Protein AF-A0A1I4TPS4-F1 (afdb_monomer_lite)

Foldseek 3Di:
DVLVVVVCVVCVVVVHDDDPPDDDDQQDDPDPVSVVVSVVVVVVVLVVVLVVQLVVCVVVVVVVVNVSSVVPD

Organism: NCBI:txid44574

InterPro domains:
  IPR002024 Bacterioferritin [PR00601] (14-34)
  IPR002024 Bacterioferritin [PR00601] (35-55)
  IPR002024 Bacterioferritin [PR00601] (56-73)
  IPR008331 Ferritin/DPS domain [PF00210] (1-70)
  IPR009078 Ferritin-like superfamily [SSF47240] (1-71)
  IPR012347 Ferritin-like [G3DSA:1.20.1260.10] (1-73)

Radius of gyration: 14.6 Å; chains: 1; bounding box: 31×24×40 Å

pLDDT: mean 91.52, std 8.51, range [47.88, 97.81]

Sequence (73 aa):
MKHADKLIERILFLDGLPNLQELEKFLIGESPQECVACDLTLENTSRKTLLAAIAACETVQDYISRELFGTYY

Secondary structure (DSSP, 8-state):
-HHHHHHHHHHHHTT-----S-PPPP---SSHHHHHHHHHHHHHHHHHHHHHHHHHHHHTT-HHHHHHHHTT-

Structure (mmCIF, N/CA/C/O backbone):
data_AF-A0A1I4TPS4-F1
#
_entry.id   AF-A0A1I4TPS4-F1
#
loop_
_atom_site.group_PDB
_atom_site.id
_atom_site.type_symbol
_atom_site.label_atom_id
_atom_site.label_alt_id
_atom_site.label_comp_id
_atom_site.label_asym_id
_atom_site.label_entity_id
_atom_site.label_seq_id
_atom_site.pdbx_PDB_ins_code
_atom_site.Cartn_x
_atom_site.Cartn_y
_atom_site.Cartn_z
_atom_site.occupancy
_atom_site.B_iso_or_equiv
_atom_site.auth_seq_id
_atom_site.auth_comp_id
_atom_site.auth_asym_id
_atom_site.auth_atom_id
_atom_site.pdbx_PDB_model_num
ATOM 1 N N . MET A 1 1 ? -4.467 -3.292 -10.296 1.00 72.12 1 MET A N 1
ATOM 2 C CA . MET A 1 1 ? -5.485 -2.283 -9.917 1.00 72.12 1 MET A CA 1
ATOM 3 C C . MET A 1 1 ? -6.303 -2.651 -8.683 1.00 72.12 1 MET A C 1
ATOM 5 O O . MET A 1 1 ? -6.476 -1.775 -7.858 1.00 72.12 1 MET A O 1
ATOM 9 N N . LYS A 1 2 ? -6.690 -3.920 -8.464 1.00 86.00 2 LYS A N 1
ATOM 10 C CA . LYS A 1 2 ? -7.482 -4.346 -7.284 1.00 86.00 2 LYS A CA 1
ATOM 11 C C . LYS A 1 2 ? -6.965 -3.873 -5.912 1.00 86.00 2 LYS A C 1
ATOM 13 O O . LYS A 1 2 ? -7.738 -3.793 -4.968 1.00 86.00 2 LYS A O 1
ATOM 18 N N . HIS A 1 3 ? -5.663 -3.619 -5.769 1.00 87.44 3 HIS A N 1
ATOM 19 C CA . HIS A 1 3 ? -5.087 -3.134 -4.509 1.00 87.44 3 HIS A CA 1
ATOM 20 C C . HIS A 1 3 ? -5.412 -1.655 -4.273 1.00 87.44 3 HIS A C 1
ATOM 22 O O . HIS A 1 3 ? -5.757 -1.282 -3.157 1.00 87.44 3 HIS A O 1
ATOM 28 N N . ALA A 1 4 ? -5.350 -0.837 -5.328 1.00 90.62 4 ALA A N 1
ATOM 29 C CA . ALA A 1 4 ? -5.696 0.577 -5.262 1.00 90.62 4 ALA A CA 1
ATOM 30 C C . ALA A 1 4 ? -7.178 0.759 -4.913 1.00 90.62 4 ALA A C 1
ATOM 32 O O . ALA A 1 4 ? -7.487 1.553 -4.033 1.00 90.62 4 ALA A O 1
ATOM 33 N N . ASP A 1 5 ? -8.067 -0.043 -5.509 1.00 92.62 5 ASP A N 1
ATOM 34 C CA . ASP A 1 5 ? -9.509 0.005 -5.223 1.00 92.62 5 ASP A CA 1
ATOM 35 C C . ASP A 1 5 ? -9.796 -0.212 -3.728 1.00 92.62 5 ASP A C 1
ATOM 37 O O . ASP A 1 5 ? -10.467 0.602 -3.097 1.00 92.62 5 ASP A O 1
ATOM 41 N N . LYS A 1 6 ? -9.192 -1.241 -3.117 1.00 92.81 6 LYS A N 1
ATOM 42 C CA . LYS A 1 6 ? -9.349 -1.507 -1.676 1.00 92.81 6 LYS A CA 1
ATOM 43 C C . LYS A 1 6 ? -8.815 -0.372 -0.795 1.00 92.81 6 LYS A C 1
ATOM 45 O O . LYS A 1 6 ? -9.373 -0.106 0.266 1.00 92.81 6 LYS A O 1
ATOM 50 N N . LEU A 1 7 ? -7.720 0.277 -1.203 1.00 93.25 7 LEU A N 1
ATOM 51 C CA . LEU A 1 7 ? -7.162 1.416 -0.468 1.00 93.25 7 LEU A CA 1
ATOM 52 C C . LEU A 1 7 ? -8.078 2.636 -0.558 1.00 93.25 7 LEU A C 1
ATOM 54 O O . LEU A 1 7 ? -8.322 3.281 0.455 1.00 93.25 7 LEU A O 1
ATOM 58 N N . ILE A 1 8 ? -8.623 2.918 -1.741 1.00 94.56 8 ILE A N 1
ATOM 59 C CA . ILE A 1 8 ? -9.601 3.990 -1.961 1.00 94.56 8 ILE A CA 1
ATOM 60 C C . ILE A 1 8 ? -10.832 3.760 -1.080 1.00 94.56 8 ILE A C 1
ATOM 62 O O . ILE A 1 8 ? -11.230 4.660 -0.344 1.00 94.56 8 ILE A O 1
ATOM 66 N N . GLU A 1 9 ? -11.392 2.548 -1.095 1.00 95.25 9 GLU A N 1
ATOM 67 C CA . GLU A 1 9 ? -12.530 2.171 -0.249 1.00 95.25 9 GLU A CA 1
ATOM 68 C C . GLU A 1 9 ? -12.217 2.351 1.241 1.00 95.25 9 GLU A C 1
ATOM 70 O O . GLU A 1 9 ? -13.028 2.915 1.976 1.00 95.25 9 GLU A O 1
ATOM 75 N N . ARG A 1 10 ? -11.028 1.931 1.695 1.00 95.62 10 ARG A N 1
ATOM 76 C CA . ARG A 1 10 ? -10.620 2.079 3.098 1.00 95.62 10 ARG A CA 1
ATOM 77 C C . ARG A 1 10 ? -10.441 3.540 3.504 1.00 95.62 10 ARG A C 1
ATOM 79 O O . ARG A 1 10 ? -10.845 3.900 4.605 1.00 95.62 10 ARG A O 1
ATOM 86 N N . ILE A 1 11 ? -9.865 4.372 2.638 1.00 96.06 11 ILE A N 1
ATOM 87 C CA . ILE A 1 11 ? -9.691 5.807 2.897 1.00 96.06 11 ILE A CA 1
ATOM 88 C C . ILE A 1 11 ? -11.056 6.488 3.016 1.00 96.06 11 ILE A C 1
ATOM 90 O O . ILE A 1 11 ? -11.281 7.213 3.979 1.00 96.06 11 ILE A O 1
ATOM 94 N N . LEU A 1 12 ? -11.980 6.207 2.092 1.00 96.94 12 LEU A N 1
ATOM 95 C CA . LEU A 1 12 ? -13.342 6.748 2.136 1.00 96.94 12 LEU A CA 1
ATOM 96 C C . LEU A 1 12 ? -14.117 6.263 3.368 1.00 96.94 12 LEU A C 1
ATOM 98 O O . LEU A 1 12 ? -14.848 7.040 3.969 1.00 96.94 12 LEU A O 1
ATOM 102 N N . PHE A 1 13 ? -13.938 5.002 3.776 1.00 96.38 13 PHE A N 1
ATOM 103 C CA . PHE A 1 13 ? -14.548 4.458 4.994 1.00 96.38 13 PH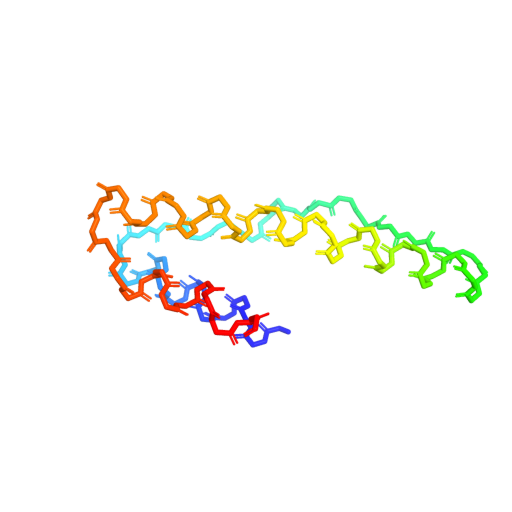E A CA 1
ATOM 104 C C . PHE A 1 13 ? -14.087 5.180 6.269 1.00 96.38 13 PHE A C 1
ATOM 106 O O . PHE A 1 13 ? -14.838 5.259 7.236 1.00 96.38 13 PHE A O 1
ATOM 113 N N . LEU A 1 14 ? -12.857 5.698 6.278 1.00 96.31 14 LEU A N 1
ATOM 114 C CA . LEU A 1 14 ? -12.299 6.490 7.377 1.00 96.31 14 LEU A CA 1
ATOM 115 C C . LEU A 1 14 ? -12.571 7.999 7.211 1.00 96.31 14 LEU A C 1
ATOM 117 O O . LEU A 1 14 ? -11.860 8.809 7.801 1.00 96.31 14 LEU A O 1
ATOM 121 N N . ASP A 1 15 ? -13.556 8.371 6.384 1.00 96.50 15 ASP A N 1
ATOM 122 C CA . ASP A 1 15 ? -13.924 9.752 6.036 1.00 96.50 15 ASP A CA 1
ATOM 123 C C . ASP A 1 15 ? -12.766 10.584 5.436 1.00 96.50 15 ASP A C 1
ATOM 125 O O . ASP A 1 15 ? -12.751 11.816 5.489 1.00 96.50 15 ASP A O 1
ATOM 129 N N . GLY A 1 16 ? -11.772 9.914 4.845 1.00 95.75 16 GLY A N 1
ATOM 130 C CA . GLY A 1 16 ? -10.648 10.534 4.151 1.00 95.75 16 GLY A CA 1
ATOM 131 C C . GLY A 1 16 ? -10.931 10.825 2.674 1.00 95.75 16 GLY A C 1
ATOM 132 O O . GLY A 1 16 ? -11.864 10.295 2.071 1.00 95.75 16 GLY A O 1
ATOM 133 N N . LEU A 1 17 ? -10.070 11.638 2.056 1.00 95.81 17 LEU A N 1
ATOM 134 C CA . LEU A 1 17 ? -10.126 11.952 0.625 1.00 95.81 17 LEU A CA 1
ATOM 135 C C . LEU A 1 17 ? -8.926 11.314 -0.099 1.00 95.81 17 LEU A C 1
ATOM 137 O O . LEU A 1 17 ? -7.801 11.789 0.072 1.00 95.81 17 LEU A O 1
ATOM 141 N N . PRO A 1 18 ? -9.123 10.241 -0.888 1.00 94.31 18 PRO A N 1
ATOM 142 C CA . PRO A 1 18 ? -8.028 9.581 -1.591 1.00 94.31 18 PRO A CA 1
ATOM 143 C C . PRO A 1 18 ? -7.482 10.473 -2.713 1.00 94.31 18 PRO A C 1
ATOM 145 O O . PRO A 1 18 ? -8.242 11.044 -3.496 1.00 94.31 18 PRO A O 1
ATOM 148 N N . ASN A 1 19 ? -6.154 10.564 -2.818 1.00 92.00 19 ASN A N 1
ATOM 149 C CA . ASN A 1 19 ? -5.494 11.304 -3.892 1.00 92.00 19 ASN A CA 1
ATOM 150 C C . ASN A 1 19 ? -5.240 10.386 -5.099 1.00 92.00 19 ASN A C 1
ATOM 152 O O . ASN A 1 19 ? -4.576 9.361 -4.979 1.00 92.00 19 ASN A O 1
ATOM 156 N N . LEU A 1 20 ? -5.772 10.777 -6.259 1.00 88.12 20 LEU A N 1
ATOM 157 C CA . LEU A 1 20 ? -5.621 10.086 -7.549 1.00 88.12 20 LEU A CA 1
ATOM 158 C C . LEU A 1 20 ? -4.939 10.966 -8.611 1.00 88.12 20 LEU A C 1
ATOM 160 O O . LEU A 1 20 ? -4.847 10.580 -9.774 1.00 88.12 20 LEU A O 1
ATOM 164 N N . GLN A 1 21 ? -4.527 12.176 -8.232 1.00 87.44 21 GLN A N 1
ATOM 165 C CA . GLN A 1 21 ? -3.978 13.187 -9.135 1.00 87.44 21 GLN A CA 1
ATOM 166 C C . GLN A 1 21 ? -2.448 13.179 -9.132 1.00 87.44 21 GLN A C 1
ATOM 168 O O . GLN A 1 21 ? -1.829 13.439 -10.163 1.00 87.44 21 GLN A O 1
ATOM 173 N N . GLU A 1 22 ? -1.839 12.862 -7.990 1.00 84.94 22 GLU A N 1
ATOM 174 C CA . GLU A 1 22 ? -0.389 12.766 -7.847 1.00 84.94 22 GLU A CA 1
ATOM 175 C C . GLU A 1 22 ? 0.074 11.330 -8.095 1.00 84.94 22 GLU A C 1
ATOM 177 O O . GLU A 1 22 ? -0.035 10.458 -7.235 1.00 84.94 22 GLU A O 1
ATOM 182 N N . LEU A 1 23 ? 0.589 11.086 -9.299 1.00 82.56 23 LEU A N 1
ATOM 183 C CA . LEU A 1 23 ? 1.234 9.830 -9.664 1.00 82.56 23 LEU A CA 1
ATOM 184 C C . LEU A 1 23 ? 2.750 10.022 -9.669 1.00 82.56 23 LEU A C 1
ATOM 186 O O . LEU A 1 23 ? 3.262 11.006 -10.212 1.00 82.56 23 LEU A O 1
ATOM 190 N N . GLU A 1 24 ? 3.473 9.073 -9.076 1.00 79.44 24 GLU A N 1
ATOM 191 C CA . GLU A 1 24 ? 4.930 9.045 -9.170 1.00 79.44 24 GLU A CA 1
ATOM 192 C C . GLU A 1 24 ? 5.384 8.865 -10.625 1.00 79.44 24 GLU A C 1
ATOM 194 O O . GLU A 1 24 ? 4.657 8.364 -11.487 1.00 79.44 24 GLU A O 1
ATOM 199 N N . LYS A 1 25 ? 6.616 9.295 -10.912 1.00 84.31 25 LYS A N 1
ATOM 200 C CA . LYS A 1 25 ? 7.193 9.159 -12.251 1.00 84.31 25 LYS A CA 1
ATOM 201 C C . LYS A 1 25 ? 7.316 7.685 -12.629 1.00 84.31 25 LYS A C 1
ATOM 203 O O . LYS A 1 25 ? 7.885 6.895 -11.881 1.00 84.31 25 LYS A O 1
ATOM 208 N N . PHE A 1 26 ? 6.862 7.352 -13.832 1.00 85.19 26 PHE A N 1
ATOM 209 C CA . PHE A 1 26 ? 7.043 6.021 -14.398 1.00 85.19 26 PHE A CA 1
ATOM 210 C C . PHE A 1 26 ? 8.526 5.731 -14.651 1.00 85.19 26 PHE A C 1
ATOM 212 O O . PHE A 1 26 ? 9.236 6.541 -15.250 1.00 85.19 26 PHE A O 1
ATOM 219 N N . LEU A 1 27 ? 8.973 4.554 -14.219 1.00 89.06 27 LEU A N 1
ATOM 220 C CA . LEU A 1 27 ? 10.252 3.974 -14.615 1.00 89.06 27 LEU A CA 1
ATOM 221 C C . LEU A 1 27 ? 10.007 3.155 -15.887 1.00 89.06 27 LEU A C 1
ATOM 223 O O . LEU A 1 27 ? 9.302 2.152 -15.837 1.00 89.06 27 LEU A O 1
ATOM 227 N N . ILE A 1 28 ? 10.537 3.605 -17.024 1.00 91.62 28 ILE A N 1
ATOM 228 C CA . ILE A 1 28 ? 10.335 2.957 -18.327 1.00 91.62 28 ILE A CA 1
ATOM 229 C C . ILE A 1 28 ? 11.697 2.501 -18.842 1.00 91.62 28 ILE A C 1
ATOM 231 O O . ILE A 1 28 ? 12.556 3.336 -19.113 1.00 91.62 28 ILE A O 1
ATOM 235 N N . GLY A 1 29 ? 11.887 1.186 -18.948 1.00 92.56 29 GLY A N 1
ATOM 236 C CA . GLY A 1 29 ? 13.054 0.593 -19.599 1.00 92.56 29 GLY A CA 1
ATOM 237 C C . GLY A 1 29 ? 12.883 0.538 -21.117 1.00 92.56 29 GLY A C 1
ATOM 238 O O . GLY A 1 29 ? 11.766 0.397 -21.616 1.00 92.56 29 GLY A O 1
ATOM 239 N N . GLU A 1 30 ? 13.984 0.624 -21.858 1.00 95.00 30 GLU A N 1
ATOM 240 C CA . GLU A 1 30 ? 14.000 0.554 -23.326 1.00 95.00 30 GLU A CA 1
ATOM 241 C C . GLU A 1 30 ? 14.395 -0.842 -23.838 1.00 95.00 30 GLU A C 1
ATOM 243 O O . GLU A 1 30 ? 14.171 -1.179 -25.003 1.00 95.00 30 GLU A O 1
ATOM 248 N N . SER A 1 31 ? 14.927 -1.693 -22.956 1.00 96.75 31 SER A N 1
ATOM 249 C CA . SER A 1 31 ? 15.226 -3.104 -23.213 1.00 96.75 31 SER A CA 1
ATOM 250 C C . SER A 1 31 ? 14.510 -4.035 -22.222 1.00 96.75 31 SER A C 1
ATOM 252 O O . SER A 1 31 ? 14.175 -3.616 -21.113 1.00 96.75 31 SER A O 1
ATOM 254 N N . PRO A 1 32 ? 14.294 -5.326 -22.555 1.00 96.25 32 PRO A N 1
ATOM 255 C CA . PRO A 1 32 ? 13.671 -6.276 -21.628 1.00 96.25 32 PRO A CA 1
ATOM 256 C C . PRO A 1 32 ? 14.372 -6.361 -20.264 1.00 96.25 32 PRO A C 1
ATOM 258 O O . PRO A 1 32 ? 13.715 -6.496 -19.235 1.00 96.25 32 PRO A O 1
ATOM 261 N N . GLN A 1 33 ? 15.702 -6.264 -20.244 1.00 96.81 33 GLN A N 1
ATOM 262 C CA . GLN A 1 33 ? 16.508 -6.279 -19.025 1.00 96.81 33 GLN A CA 1
ATOM 263 C C . GLN A 1 33 ? 16.261 -5.030 -18.174 1.00 96.81 33 GLN A C 1
ATOM 265 O O . GLN A 1 33 ? 16.137 -5.134 -16.955 1.00 96.81 33 GLN A O 1
ATOM 270 N N . GLU A 1 34 ? 16.162 -3.864 -18.812 1.00 96.69 34 GLU A N 1
ATOM 271 C CA . GLU A 1 34 ? 15.840 -2.613 -18.129 1.00 96.69 34 GLU A CA 1
ATOM 272 C C . GLU A 1 34 ? 14.419 -2.625 -17.576 1.00 96.69 34 GLU A C 1
ATOM 274 O O . GLU A 1 34 ? 14.238 -2.239 -16.428 1.00 96.69 34 GLU A O 1
ATOM 279 N N . CYS A 1 35 ? 13.431 -3.134 -18.321 1.00 96.19 35 CYS A N 1
ATOM 280 C CA . CYS A 1 35 ? 12.057 -3.256 -17.827 1.00 96.19 35 CYS A CA 1
ATOM 281 C C . CYS A 1 35 ? 12.002 -4.065 -16.526 1.00 96.19 35 CYS A C 1
ATOM 283 O O . CYS A 1 35 ? 11.449 -3.602 -15.534 1.00 96.19 35 CYS A O 1
ATOM 285 N N . VAL A 1 36 ? 1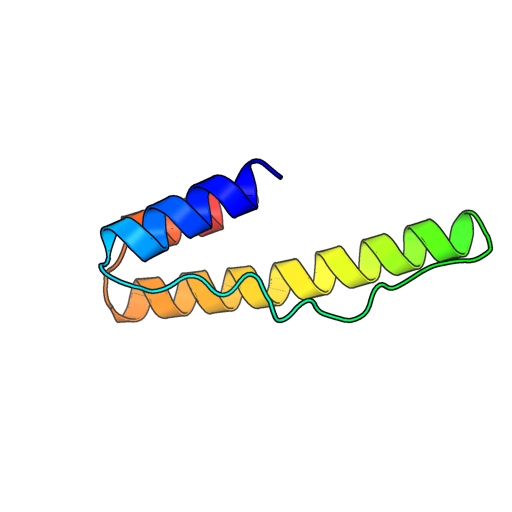2.658 -5.229 -16.490 1.00 96.69 36 VAL A N 1
ATOM 286 C CA . VAL A 1 36 ? 12.705 -6.068 -15.281 1.00 96.69 36 VAL A CA 1
ATOM 287 C C . VAL A 1 36 ? 13.436 -5.366 -14.131 1.00 96.69 36 VAL A C 1
ATOM 289 O O . VAL A 1 36 ? 13.028 -5.485 -12.976 1.00 96.69 36 VAL A O 1
ATOM 292 N N . ALA A 1 37 ? 14.505 -4.617 -14.414 1.00 96.12 37 ALA A N 1
ATOM 293 C CA . ALA A 1 37 ? 15.218 -3.848 -13.393 1.00 96.12 37 ALA A CA 1
ATOM 294 C C . ALA A 1 37 ? 14.375 -2.680 -12.841 1.00 96.12 37 ALA A C 1
ATOM 296 O O . ALA A 1 37 ? 14.395 -2.417 -11.633 1.00 96.12 37 ALA A O 1
ATOM 297 N N . CYS A 1 38 ? 13.615 -2.000 -13.703 1.00 95.94 38 CYS A N 1
ATOM 298 C CA . CYS A 1 38 ? 12.656 -0.963 -13.329 1.00 95.94 38 CYS A CA 1
ATOM 299 C C . CYS A 1 38 ? 11.543 -1.538 -12.447 1.00 95.94 38 CYS A C 1
ATOM 301 O O . CYS A 1 38 ? 11.305 -1.004 -11.363 1.00 95.94 38 CYS A O 1
ATOM 303 N N . ASP A 1 39 ? 10.944 -2.660 -12.848 1.00 94.75 39 ASP A N 1
ATOM 304 C CA . ASP A 1 39 ? 9.901 -3.348 -12.081 1.00 94.75 39 ASP A CA 1
ATOM 305 C C . ASP A 1 39 ? 10.422 -3.792 -10.708 1.00 94.75 39 ASP A C 1
ATOM 307 O O . ASP A 1 39 ? 9.794 -3.539 -9.681 1.00 94.75 39 ASP A O 1
ATOM 311 N N . LEU A 1 40 ? 11.626 -4.371 -10.650 1.00 95.31 40 LEU A N 1
ATOM 312 C CA . LEU A 1 40 ? 12.257 -4.756 -9.385 1.00 95.31 40 LEU A CA 1
ATOM 313 C C . LEU A 1 40 ? 12.494 -3.547 -8.467 1.00 95.31 40 LEU A C 1
ATOM 315 O O . LEU A 1 40 ? 12.360 -3.644 -7.245 1.00 95.31 40 LEU A O 1
ATOM 319 N N . THR A 1 41 ? 12.873 -2.405 -9.035 1.00 95.19 41 THR A N 1
ATOM 320 C CA . THR A 1 41 ? 13.078 -1.167 -8.271 1.00 95.19 41 THR A CA 1
ATOM 321 C C . THR A 1 41 ? 11.756 -0.636 -7.719 1.00 95.19 41 THR A C 1
ATOM 323 O O . THR A 1 41 ? 11.698 -0.238 -6.549 1.00 95.19 41 THR A O 1
ATOM 326 N N . LEU A 1 42 ? 10.697 -0.676 -8.530 1.00 93.12 42 LEU A N 1
ATOM 327 C CA . LEU A 1 42 ? 9.345 -0.297 -8.132 1.00 93.12 42 LEU A CA 1
ATOM 328 C C . LEU A 1 42 ? 8.861 -1.170 -6.969 1.00 93.12 42 LEU A C 1
ATOM 330 O O . LEU A 1 42 ? 8.536 -0.639 -5.911 1.00 93.12 42 LEU A O 1
ATOM 334 N N . GLU A 1 43 ? 8.935 -2.495 -7.102 1.00 93.12 43 GLU A N 1
ATOM 335 C CA . GLU A 1 43 ? 8.491 -3.444 -6.071 1.00 93.12 43 GLU A CA 1
ATOM 336 C C . GLU A 1 43 ? 9.260 -3.290 -4.751 1.00 93.12 43 GLU A C 1
ATOM 338 O O . GLU A 1 43 ? 8.675 -3.298 -3.666 1.00 93.12 43 GLU A O 1
ATOM 343 N N . ASN A 1 44 ? 10.577 -3.070 -4.806 1.00 94.31 44 ASN A N 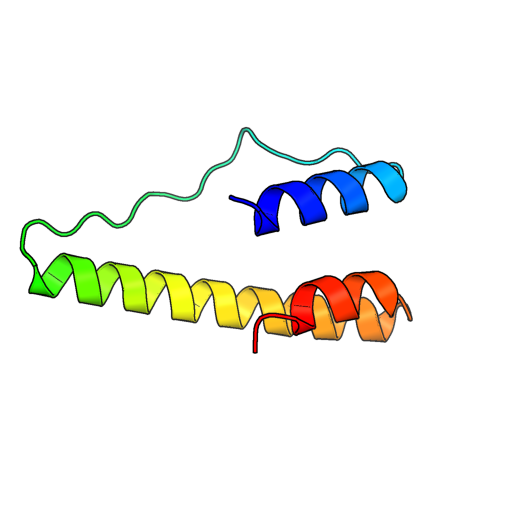1
ATOM 344 C CA . ASN A 1 44 ? 11.367 -2.805 -3.600 1.00 94.31 44 ASN A CA 1
ATOM 345 C C . ASN A 1 44 ? 10.962 -1.498 -2.905 1.00 94.31 44 ASN A C 1
ATOM 347 O O . ASN A 1 44 ? 11.005 -1.410 -1.674 1.00 94.31 44 ASN A O 1
ATOM 351 N N . THR A 1 45 ? 10.585 -0.481 -3.678 1.00 93.00 45 THR A N 1
ATOM 352 C CA . THR A 1 45 ? 10.111 0.801 -3.146 1.00 93.00 45 THR A CA 1
ATOM 353 C C . THR A 1 45 ? 8.729 0.635 -2.525 1.00 93.00 45 THR A C 1
ATOM 355 O O . THR A 1 45 ? 8.544 0.982 -1.357 1.00 93.00 45 THR A O 1
ATOM 358 N N . SER A 1 46 ? 7.798 -0.007 -3.234 1.00 91.69 46 SER A N 1
ATOM 359 C CA . SER A 1 46 ? 6.471 -0.354 -2.720 1.00 91.69 46 SER A CA 1
ATOM 360 C C . SER A 1 46 ? 6.560 -1.169 -1.431 1.00 91.69 46 SER A C 1
ATOM 362 O O . SER A 1 46 ? 5.863 -0.865 -0.463 1.00 91.69 46 SER A O 1
ATOM 364 N N . ARG A 1 47 ? 7.484 -2.136 -1.358 1.00 93.25 47 ARG A N 1
ATOM 365 C CA . ARG A 1 47 ? 7.714 -2.940 -0.153 1.00 93.25 47 ARG A CA 1
ATOM 366 C C . ARG A 1 47 ? 8.085 -2.090 1.059 1.00 93.25 47 ARG A C 1
ATOM 368 O O . ARG A 1 47 ? 7.518 -2.261 2.138 1.00 93.25 47 ARG A O 1
ATOM 375 N N . LYS A 1 48 ? 9.021 -1.154 0.895 1.00 94.44 48 LYS A N 1
ATOM 376 C CA . LYS A 1 48 ? 9.430 -0.242 1.976 1.00 94.44 48 LYS A CA 1
ATOM 377 C C . LYS A 1 48 ? 8.250 0.595 2.471 1.00 94.44 48 LYS A C 1
ATOM 379 O O . LYS A 1 48 ? 8.044 0.683 3.680 1.00 94.44 48 LYS A O 1
ATOM 384 N N . THR A 1 49 ? 7.459 1.144 1.551 1.00 93.88 49 THR A N 1
ATOM 385 C CA . THR A 1 49 ? 6.267 1.939 1.878 1.00 93.88 49 THR A CA 1
ATOM 386 C C . THR A 1 49 ? 5.222 1.113 2.631 1.00 93.88 49 THR A C 1
ATOM 388 O O . THR A 1 49 ? 4.712 1.562 3.654 1.00 93.88 49 THR A O 1
ATOM 391 N N . L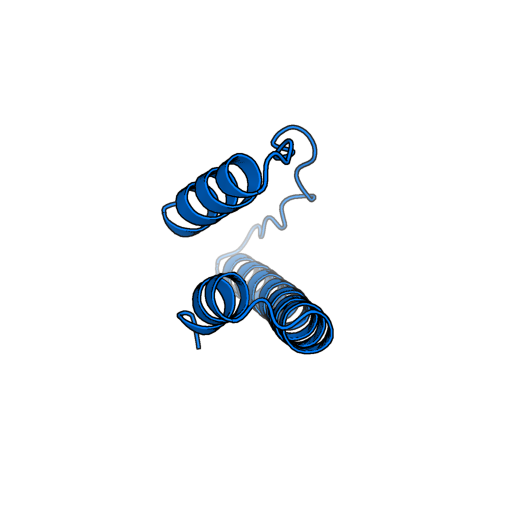EU A 1 50 ? 4.949 -0.120 2.191 1.00 93.94 50 LEU A N 1
ATOM 392 C CA . LEU A 1 50 ? 3.995 -1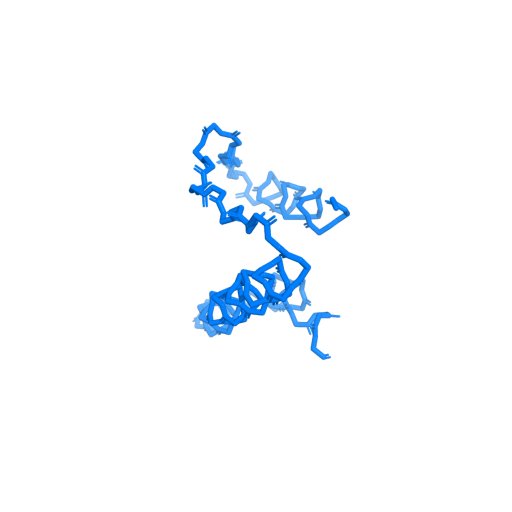.017 2.852 1.00 93.94 50 LEU A CA 1
ATOM 393 C C . LEU A 1 50 ? 4.423 -1.382 4.280 1.00 93.94 50 LEU A C 1
ATOM 395 O O . LEU A 1 50 ? 3.596 -1.364 5.187 1.00 93.94 50 LEU A O 1
ATOM 399 N N . LEU A 1 51 ? 5.708 -1.677 4.506 1.00 94.75 51 LEU A N 1
ATOM 400 C CA . LEU A 1 51 ? 6.219 -1.980 5.850 1.00 94.75 51 LEU A CA 1
ATOM 401 C C . LEU A 1 51 ? 6.099 -0.777 6.795 1.00 94.75 51 LEU A C 1
ATOM 403 O O . LEU A 1 51 ? 5.718 -0.941 7.953 1.00 94.75 51 LEU A O 1
ATOM 407 N N . ALA A 1 52 ? 6.382 0.429 6.298 1.00 95.94 52 ALA A N 1
ATOM 408 C CA . ALA A 1 52 ? 6.196 1.654 7.068 1.00 95.94 52 ALA A CA 1
ATOM 409 C C . ALA A 1 52 ? 4.714 1.900 7.405 1.00 95.94 52 ALA A C 1
ATOM 411 O O . ALA A 1 52 ? 4.398 2.264 8.536 1.00 95.94 52 ALA A O 1
ATOM 412 N N . ALA A 1 53 ? 3.804 1.648 6.458 1.00 95.06 53 ALA A N 1
ATOM 413 C CA . ALA A 1 53 ? 2.363 1.767 6.676 1.00 95.06 53 ALA A CA 1
ATOM 414 C C . ALA A 1 53 ? 1.845 0.761 7.720 1.00 95.06 53 ALA A C 1
ATOM 416 O O . ALA A 1 53 ? 1.087 1.144 8.607 1.00 95.06 53 ALA A O 1
ATOM 417 N N . ILE A 1 54 ? 2.305 -0.497 7.676 1.00 95.31 54 ILE A N 1
ATOM 418 C CA . ILE A 1 54 ? 1.988 -1.516 8.693 1.00 95.31 54 ILE A CA 1
ATOM 419 C C . ILE A 1 54 ? 2.406 -1.036 10.085 1.00 95.31 54 ILE A C 1
ATOM 421 O O . ILE A 1 54 ? 1.590 -1.062 11.006 1.00 95.31 54 ILE A O 1
ATOM 425 N N . ALA A 1 55 ? 3.646 -0.560 10.229 1.00 96.25 55 ALA A N 1
ATOM 426 C CA . ALA A 1 55 ? 4.141 -0.044 11.502 1.00 96.25 55 ALA A CA 1
ATOM 427 C C . ALA A 1 55 ? 3.300 1.148 11.993 1.00 96.25 55 ALA A C 1
ATOM 429 O O . ALA A 1 55 ? 2.925 1.191 13.162 1.00 96.25 55 ALA A O 1
ATOM 430 N N . ALA A 1 56 ? 2.940 2.079 11.103 1.00 96.50 56 ALA A N 1
ATOM 431 C CA . ALA A 1 56 ? 2.081 3.213 11.439 1.00 96.50 56 ALA A CA 1
ATOM 432 C C . ALA A 1 56 ? 0.699 2.759 11.940 1.00 96.50 56 ALA A C 1
ATOM 434 O O . ALA A 1 56 ? 0.253 3.216 12.994 1.00 96.50 56 ALA A O 1
ATOM 435 N N . CYS A 1 57 ? 0.054 1.810 11.256 1.00 96.50 57 CYS A N 1
ATOM 436 C CA . CYS A 1 57 ? -1.218 1.234 11.692 1.00 96.50 57 CYS A CA 1
ATOM 437 C C . CYS A 1 57 ? -1.128 0.584 13.078 1.00 96.50 57 CYS A C 1
ATOM 439 O O . CYS A 1 57 ? -2.039 0.747 13.887 1.00 96.50 57 CYS A O 1
ATOM 441 N N . GLU A 1 58 ? -0.032 -0.115 13.384 1.00 95.38 58 GLU A N 1
ATOM 442 C CA . GLU A 1 58 ? 0.174 -0.742 14.695 1.00 95.38 58 GLU A CA 1
ATOM 443 C C . GLU A 1 58 ? 0.285 0.292 15.826 1.00 95.38 58 GLU A C 1
ATOM 445 O O . GLU A 1 58 ? -0.248 0.053 16.910 1.00 95.38 58 GLU A O 1
ATOM 450 N N . THR A 1 59 ? 0.884 1.465 15.577 1.00 97.81 59 THR A N 1
ATOM 451 C CA . THR A 1 59 ? 0.978 2.534 16.595 1.00 97.81 59 THR A CA 1
ATOM 452 C C . THR A 1 59 ? -0.375 3.116 17.002 1.00 97.81 59 THR A C 1
ATOM 454 O O . THR A 1 59 ? -0.543 3.519 18.151 1.00 97.81 59 THR A O 1
ATOM 457 N N . VAL A 1 60 ? -1.343 3.132 16.082 1.00 96.81 60 VAL A N 1
ATOM 458 C CA . VAL A 1 60 ? -2.705 3.647 16.310 1.00 96.81 60 VAL A CA 1
ATOM 459 C C . VAL A 1 60 ? -3.743 2.534 16.472 1.00 96.81 60 VAL A C 1
ATOM 461 O O . VAL A 1 60 ? -4.937 2.810 16.526 1.00 96.81 60 VAL A O 1
ATOM 464 N N . GLN A 1 61 ? -3.291 1.277 16.564 1.00 96.81 61 GLN A N 1
ATOM 465 C CA . GLN A 1 61 ? -4.129 0.084 16.731 1.00 96.81 61 GLN A CA 1
ATOM 466 C C . GLN A 1 61 ? -5.159 -0.141 15.602 1.00 96.81 61 GLN A C 1
ATOM 468 O O . GLN A 1 61 ? -6.189 -0.783 15.810 1.00 96.81 61 GLN A O 1
ATOM 473 N N . ASP A 1 62 ? -4.884 0.336 14.383 1.00 96.56 62 ASP A N 1
ATOM 474 C CA . ASP A 1 62 ? -5.728 0.079 13.209 1.00 96.56 62 ASP A CA 1
ATOM 475 C C . ASP A 1 62 ? -5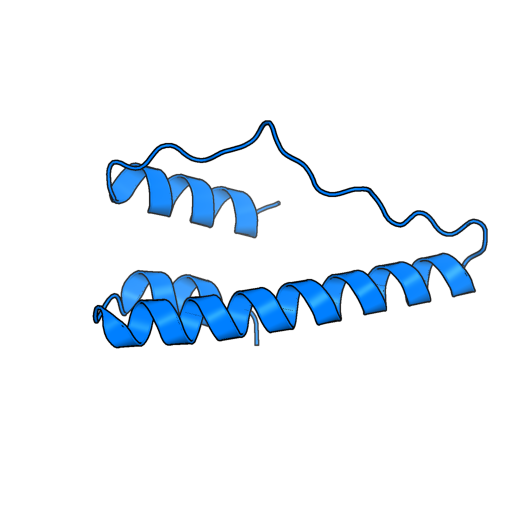.369 -1.266 12.560 1.00 96.56 62 ASP A C 1
ATOM 477 O O . ASP A 1 62 ? -4.654 -1.354 11.558 1.00 96.56 62 ASP A O 1
ATOM 481 N N . TYR A 1 63 ? -5.870 -2.346 13.155 1.00 94.44 63 TYR A N 1
ATOM 482 C CA . TYR A 1 63 ? -5.547 -3.704 12.716 1.00 94.44 63 TYR A CA 1
ATOM 483 C C . TYR A 1 63 ? -6.174 -4.087 11.368 1.00 94.44 63 TYR A C 1
ATOM 485 O O . TYR A 1 63 ? -5.609 -4.916 10.658 1.00 94.44 63 TYR A O 1
ATOM 493 N N . ILE A 1 64 ? -7.292 -3.461 10.983 1.00 94.12 64 ILE A N 1
ATOM 494 C CA . ILE A 1 64 ? -7.958 -3.728 9.698 1.00 94.12 64 ILE A CA 1
ATOM 495 C C . ILE A 1 64 ? -7.145 -3.119 8.549 1.00 94.12 64 ILE A C 1
ATOM 497 O O . ILE A 1 64 ? -6.870 -3.799 7.560 1.00 94.12 64 ILE A O 1
ATOM 501 N N . SER A 1 65 ? -6.701 -1.862 8.675 1.00 94.62 65 SER A N 1
ATOM 502 C CA . SER A 1 65 ? -5.819 -1.257 7.664 1.00 94.62 65 SER A CA 1
ATOM 503 C C . SER A 1 65 ? -4.466 -1.968 7.609 1.00 94.62 65 SER A C 1
ATOM 505 O O . SER A 1 65 ? -3.927 -2.190 6.528 1.00 94.62 65 SER A O 1
ATOM 507 N N . ARG A 1 66 ? -3.936 -2.409 8.756 1.00 94.62 66 ARG A N 1
ATOM 508 C CA . ARG A 1 66 ? -2.713 -3.222 8.814 1.00 94.62 66 ARG A CA 1
ATOM 509 C C . ARG A 1 66 ? -2.838 -4.514 8.001 1.00 94.62 66 ARG A C 1
ATOM 511 O O . ARG A 1 66 ? -1.939 -4.831 7.226 1.00 94.62 66 ARG A O 1
ATOM 518 N N . GLU A 1 67 ? -3.935 -5.253 8.153 1.00 93.31 67 GLU A N 1
ATOM 519 C CA . GLU A 1 67 ? -4.192 -6.479 7.384 1.00 93.31 67 GLU A CA 1
ATOM 520 C C . GLU A 1 67 ? -4.287 -6.198 5.878 1.00 93.31 67 GLU A C 1
ATOM 522 O O . GLU A 1 67 ? -3.728 -6.942 5.064 1.00 93.31 67 GLU A O 1
ATOM 527 N N . LEU A 1 68 ? -4.905 -5.072 5.506 1.00 92.38 68 LEU A N 1
ATOM 528 C CA . LEU A 1 68 ? -4.989 -4.630 4.116 1.00 92.38 68 LEU A CA 1
ATOM 529 C C . LEU A 1 68 ? -3.601 -4.437 3.479 1.00 92.38 68 LEU A C 1
ATOM 531 O O . LEU A 1 68 ? -3.423 -4.781 2.311 1.00 92.38 68 LEU A O 1
ATOM 535 N N . PHE A 1 69 ? -2.613 -3.950 4.236 1.00 90.81 69 PHE A N 1
ATOM 536 C CA . PHE A 1 69 ? -1.223 -3.837 3.777 1.00 90.81 69 PHE A CA 1
ATOM 537 C C . PHE A 1 69 ? -0.444 -5.161 3.852 1.00 90.81 69 PHE A C 1
ATOM 539 O O . PHE A 1 69 ? 0.433 -5.403 3.024 1.00 90.81 69 PHE A O 1
ATOM 546 N N . GLY A 1 70 ? -0.755 -6.019 4.829 1.00 81.12 70 GLY A N 1
ATOM 547 C CA . GLY A 1 70 ? -0.061 -7.287 5.081 1.00 81.12 70 GLY A CA 1
ATOM 548 C C . GLY A 1 70 ? -0.440 -8.439 4.146 1.00 81.12 70 GLY A C 1
ATOM 549 O O . GLY A 1 70 ? 0.337 -9.375 4.012 1.00 81.12 70 GLY A O 1
ATOM 550 N N . THR A 1 71 ? -1.584 -8.365 3.457 1.00 67.00 71 THR A N 1
ATOM 551 C CA . THR A 1 71 ? -2.085 -9.425 2.549 1.00 67.00 71 THR A CA 1
ATOM 552 C C . THR A 1 71 ? -1.160 -9.704 1.344 1.00 67.00 71 THR A C 1
ATOM 554 O O . THR A 1 71 ? -1.371 -10.665 0.609 1.00 67.00 71 THR A O 1
ATOM 557 N N . TYR A 1 72 ? -0.135 -8.880 1.117 1.00 59.09 72 TYR A N 1
ATOM 558 C CA . TYR A 1 72 ? 0.718 -8.925 -0.075 1.00 59.09 72 TYR A CA 1
ATOM 559 C C . TYR A 1 72 ? 2.170 -9.359 0.204 1.00 59.09 72 TYR A C 1
ATOM 561 O O . TYR A 1 72 ? 3.051 -9.075 -0.608 1.00 59.09 72 TYR A O 1
ATOM 569 N N . TYR A 1 73 ? 2.409 -10.062 1.319 1.00 47.88 73 TYR A N 1
ATOM 570 C CA . TYR A 1 73 ? 3.674 -10.741 1.641 1.00 47.88 73 TYR A CA 1
ATOM 571 C C . TYR A 1 73 ? 3.488 -12.229 1.913 1.00 47.88 73 TYR A C 1
ATOM 573 O O . TYR A 1 73 ? 2.459 -12.593 2.523 1.00 47.88 73 TYR A O 1
#